Protein AF-A0A938UKF5-F1 (afdb_monomer_lite)

Foldseek 3Di:
DAKEKEFEPAPLQCVLASVVLVVLVVVCPVVVVAPPRRYDYHYDPHPPPSVQHPWMAINNRIDGPDHPVNSVVVRNCSSDDDDDDPDDDPDDDDDDDD

pLDDT: mean 84.37, std 15.67, range [46.62, 96.56]

Sequence (98 aa):
MKKNITICLGSSCFARGNHANLEIIERCLADGTLPPDMVELRGSCCEQLCSDGPNISIDGRMLHSVDAGMLAAVLEEIARPPQDTGTDPPGAGDAAYE

Structure (mmCIF, N/CA/C/O backbone):
data_AF-A0A938UKF5-F1
#
_entry.id   AF-A0A938UKF5-F1
#
loop_
_atom_site.group_PDB
_atom_site.id
_atom_site.type_symbol
_atom_site.label_atom_id
_atom_site.label_alt_id
_atom_site.label_comp_id
_atom_site.label_asym_id
_atom_site.label_entity_id
_atom_site.label_seq_id
_atom_site.pdbx_PDB_ins_code
_atom_site.Cartn_x
_atom_site.Cartn_y
_atom_site.Cartn_z
_atom_site.occupancy
_atom_site.B_iso_or_equiv
_atom_site.auth_seq_id
_atom_site.auth_comp_id
_atom_site.auth_asym_id
_atom_site.auth_atom_id
_atom_site.pdbx_PDB_model_num
ATOM 1 N N . MET A 1 1 ? -12.628 -1.164 16.120 1.00 72.06 1 MET A N 1
ATOM 2 C CA . MET A 1 1 ? -11.279 -1.771 16.074 1.00 72.06 1 MET A CA 1
ATOM 3 C C . MET A 1 1 ? -10.675 -1.357 14.744 1.00 72.06 1 MET A C 1
ATOM 5 O O . MET A 1 1 ? -11.396 -1.417 13.757 1.00 72.06 1 MET A O 1
ATOM 9 N N . LYS A 1 2 ? -9.445 -0.838 14.740 1.00 85.81 2 LYS A N 1
ATOM 10 C CA . LYS A 1 2 ? -8.823 -0.217 13.563 1.00 85.81 2 LYS A CA 1
ATOM 11 C C . LYS A 1 2 ? -8.227 -1.288 12.639 1.00 85.81 2 LYS A C 1
ATOM 13 O O . LYS A 1 2 ? -7.636 -2.238 13.146 1.00 85.81 2 LYS A O 1
ATOM 18 N N . LYS A 1 3 ? -8.403 -1.146 11.325 1.00 90.19 3 LYS A N 1
ATOM 19 C CA . LYS A 1 3 ? -7.858 -2.027 10.282 1.00 90.19 3 LYS A CA 1
ATOM 20 C C . LYS A 1 3 ? -6.455 -1.579 9.882 1.00 90.19 3 LYS A C 1
ATOM 22 O O . LYS A 1 3 ? -6.261 -0.409 9.567 1.00 90.19 3 LYS A O 1
ATOM 27 N N . ASN A 1 4 ? -5.487 -2.486 9.868 1.00 93.75 4 ASN A N 1
ATOM 28 C CA . ASN A 1 4 ? -4.107 -2.172 9.494 1.00 93.75 4 ASN A CA 1
ATOM 29 C C . ASN A 1 4 ? -3.896 -2.391 7.998 1.00 93.75 4 ASN A C 1
ATOM 31 O O . ASN A 1 4 ? -3.994 -3.522 7.536 1.00 93.75 4 ASN A O 1
ATOM 35 N N . ILE A 1 5 ? -3.566 -1.337 7.259 1.00 94.44 5 ILE A N 1
ATOM 36 C CA . ILE A 1 5 ? -3.236 -1.385 5.833 1.00 94.44 5 ILE A CA 1
ATOM 37 C C . ILE A 1 5 ? -1.739 -1.119 5.690 1.00 94.44 5 ILE A C 1
ATOM 39 O O . ILE A 1 5 ? -1.270 -0.028 5.996 1.00 94.44 5 ILE A O 1
ATOM 43 N N . THR A 1 6 ? -0.985 -2.097 5.203 1.00 95.75 6 THR A N 1
ATOM 44 C CA . THR A 1 6 ? 0.451 -1.985 4.944 1.00 95.75 6 THR A CA 1
ATOM 45 C C . THR A 1 6 ? 0.713 -2.032 3.445 1.00 95.75 6 THR A C 1
ATOM 47 O O . THR A 1 6 ? 0.488 -3.058 2.808 1.00 95.75 6 THR A O 1
ATOM 50 N N . ILE A 1 7 ? 1.216 -0.944 2.870 1.00 95.75 7 ILE A N 1
ATOM 51 C CA . ILE A 1 7 ? 1.559 -0.860 1.448 1.00 95.75 7 ILE A CA 1
ATOM 52 C C . ILE A 1 7 ? 3.049 -1.129 1.220 1.00 95.75 7 ILE A C 1
ATOM 54 O O . ILE A 1 7 ? 3.907 -0.529 1.869 1.00 95.75 7 ILE A O 1
ATOM 58 N N . CYS A 1 8 ? 3.372 -2.011 0.270 1.00 96.56 8 CYS A N 1
ATOM 59 C CA . CYS A 1 8 ? 4.756 -2.262 -0.123 1.00 96.56 8 CYS A CA 1
ATOM 60 C C . CYS A 1 8 ? 5.294 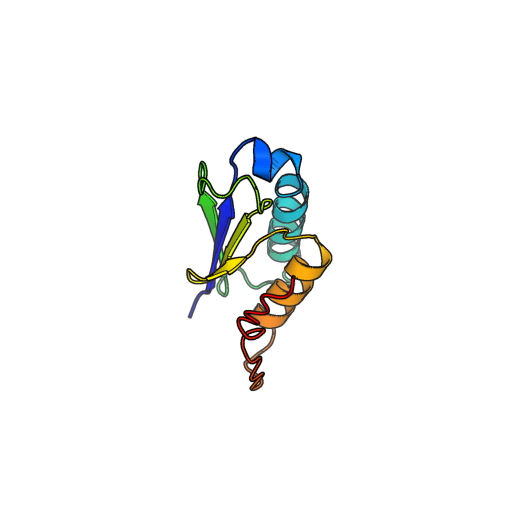-1.082 -0.945 1.00 96.56 8 CYS A C 1
ATOM 62 O O . CYS A 1 8 ? 4.902 -0.882 -2.097 1.00 96.56 8 CYS A O 1
ATOM 64 N N . LEU A 1 9 ? 6.224 -0.320 -0.374 1.00 94.69 9 LEU A N 1
ATOM 65 C CA . LEU A 1 9 ? 6.871 0.833 -1.011 1.00 94.69 9 LEU A CA 1
ATOM 66 C C . LEU A 1 9 ? 8.176 0.465 -1.730 1.00 94.69 9 LEU A C 1
ATOM 68 O O . LEU A 1 9 ? 8.924 1.340 -2.164 1.00 94.69 9 LEU A O 1
ATOM 72 N N . GLY A 1 10 ? 8.450 -0.831 -1.888 1.00 95.12 10 GLY A N 1
ATOM 73 C CA . GLY A 1 10 ? 9.597 -1.306 -2.651 1.00 95.12 10 GLY A CA 1
ATOM 74 C C . GLY A 1 10 ? 9.502 -0.830 -4.095 1.00 95.12 10 GLY A C 1
ATOM 75 O O . GLY A 1 10 ? 8.417 -0.831 -4.676 1.00 95.12 10 GLY A O 1
ATOM 76 N N . SER A 1 11 ? 10.636 -0.462 -4.694 1.00 93.25 11 SER A N 1
ATOM 77 C CA . SER A 1 11 ? 10.692 0.180 -6.018 1.00 93.25 11 SER A CA 1
ATOM 78 C C . SER A 1 11 ? 9.874 -0.544 -7.096 1.00 93.25 11 SER A C 1
ATOM 80 O O . SER A 1 11 ? 9.166 0.107 -7.858 1.00 93.25 11 SER A O 1
ATOM 82 N N . SER A 1 12 ? 9.904 -1.883 -7.122 1.00 94.19 12 SER A N 1
ATOM 83 C CA . SER A 1 12 ? 9.100 -2.690 -8.052 1.00 94.19 12 SER A CA 1
ATOM 84 C C . SER A 1 12 ? 7.594 -2.528 -7.816 1.00 94.19 12 SER A C 1
ATOM 86 O O . SER A 1 12 ? 6.856 -2.253 -8.756 1.00 94.19 12 SER A O 1
ATOM 88 N N . CYS A 1 13 ? 7.119 -2.661 -6.571 1.00 94.88 13 CYS A N 1
ATOM 89 C CA . CYS A 1 13 ? 5.692 -2.511 -6.264 1.00 94.88 13 CYS A CA 1
ATOM 90 C C . CYS A 1 13 ? 5.228 -1.069 -6.494 1.00 94.88 13 CYS A C 1
ATOM 92 O O . CYS A 1 13 ? 4.165 -0.848 -7.073 1.00 94.88 13 CYS A O 1
ATOM 94 N N . PHE A 1 14 ? 6.049 -0.094 -6.101 1.00 94.19 14 PHE A N 1
ATOM 95 C CA . PHE A 1 14 ? 5.773 1.325 -6.293 1.00 94.19 14 PHE A CA 1
ATOM 96 C C . PHE A 1 14 ? 5.605 1.676 -7.777 1.00 94.19 14 PHE A C 1
ATOM 98 O O . PHE A 1 14 ? 4.582 2.246 -8.152 1.00 94.19 14 PHE A O 1
ATOM 105 N N . ALA A 1 15 ? 6.542 1.246 -8.630 1.00 93.69 15 ALA A N 1
ATOM 106 C CA . ALA A 1 15 ? 6.501 1.491 -10.073 1.00 93.69 15 ALA A CA 1
ATOM 107 C C . ALA A 1 15 ? 5.353 0.764 -10.796 1.00 93.69 15 ALA A C 1
ATOM 109 O O . ALA A 1 15 ? 4.904 1.225 -11.841 1.00 93.69 15 ALA A O 1
ATOM 110 N N . ARG A 1 16 ? 4.879 -0.367 -10.257 1.00 93.56 16 ARG A N 1
ATOM 111 C CA . ARG A 1 16 ? 3.795 -1.169 -10.852 1.00 93.56 16 ARG A CA 1
ATOM 112 C C . ARG A 1 16 ? 2.391 -0.660 -10.535 1.00 93.56 16 ARG A C 1
ATOM 114 O O . ARG A 1 16 ? 1.450 -1.102 -11.180 1.00 93.56 16 ARG A O 1
ATOM 121 N N . GLY A 1 17 ? 2.239 0.230 -9.556 1.00 93.19 17 GLY A N 1
ATOM 122 C CA . GLY A 1 17 ? 0.925 0.785 -9.220 1.00 93.19 17 GLY A CA 1
ATOM 123 C C . GLY A 1 17 ? 0.752 1.218 -7.771 1.00 93.19 17 GLY A C 1
ATOM 124 O O . GLY A 1 17 ? -0.179 1.968 -7.488 1.00 93.19 17 GLY A O 1
ATOM 125 N N . ASN A 1 18 ? 1.655 0.841 -6.852 1.00 95.06 18 ASN A N 1
ATOM 126 C CA . ASN A 1 18 ? 1.490 1.244 -5.451 1.00 95.06 18 ASN A CA 1
ATOM 127 C C . ASN A 1 18 ? 1.598 2.756 -5.230 1.00 95.06 18 ASN A C 1
ATOM 129 O O . ASN A 1 18 ? 1.040 3.247 -4.257 1.00 95.06 18 ASN A O 1
ATOM 133 N N . HIS A 1 19 ? 2.237 3.505 -6.133 1.00 94.50 19 HIS A N 1
ATOM 134 C CA . HIS A 1 19 ? 2.170 4.964 -6.088 1.00 94.50 19 HIS A CA 1
ATOM 135 C C . HIS A 1 19 ? 0.728 5.479 -6.217 1.00 94.50 19 HIS A C 1
ATOM 137 O O . HIS A 1 19 ? 0.282 6.247 -5.371 1.00 94.50 19 HIS A O 1
ATOM 143 N N . ALA A 1 20 ? -0.014 5.000 -7.220 1.00 94.62 20 ALA A N 1
ATOM 144 C CA . ALA A 1 20 ? -1.404 5.392 -7.440 1.00 94.62 20 ALA A CA 1
ATOM 145 C C . ALA A 1 20 ? -2.324 4.866 -6.326 1.00 94.62 20 ALA A C 1
ATOM 147 O O . ALA A 1 20 ? -3.203 5.580 -5.852 1.00 94.62 20 ALA A O 1
ATOM 148 N N . ASN A 1 21 ? -2.089 3.636 -5.856 1.00 94.94 21 ASN A N 1
ATOM 149 C CA . ASN A 1 21 ? -2.837 3.066 -4.733 1.00 94.94 21 ASN A CA 1
ATOM 150 C C . ASN A 1 21 ? -2.647 3.884 -3.447 1.00 94.94 21 ASN A C 1
ATOM 152 O O . ASN A 1 21 ? -3.611 4.117 -2.722 1.00 94.94 21 ASN A O 1
ATOM 156 N N . LEU A 1 22 ? -1.423 4.347 -3.172 1.00 94.69 22 LEU A N 1
ATOM 157 C CA . LEU A 1 22 ? -1.141 5.212 -2.029 1.00 94.69 22 LEU A CA 1
ATOM 158 C C . LEU A 1 22 ? -1.944 6.516 -2.109 1.00 94.69 22 LEU A C 1
ATOM 160 O O . LEU A 1 22 ? -2.620 6.865 -1.145 1.00 94.69 22 LEU A O 1
ATOM 164 N N . GLU A 1 23 ? -1.929 7.183 -3.266 1.00 94.50 23 GLU A N 1
ATOM 165 C CA . GLU A 1 23 ? -2.676 8.429 -3.486 1.00 94.50 23 GLU A CA 1
ATOM 166 C C . GLU A 1 23 ? -4.185 8.251 -3.276 1.00 94.50 23 GLU A C 1
ATOM 168 O O . GLU A 1 23 ? -4.839 9.124 -2.706 1.00 94.50 23 GLU A O 1
ATOM 173 N N . ILE A 1 24 ? -4.747 7.113 -3.698 1.00 93.75 24 ILE A N 1
ATOM 174 C CA . ILE A 1 24 ? -6.163 6.787 -3.481 1.00 93.75 24 ILE A CA 1
ATOM 175 C C . ILE A 1 24 ? -6.466 6.679 -1.985 1.00 93.75 24 ILE A C 1
ATOM 177 O O . ILE A 1 24 ? -7.423 7.293 -1.517 1.00 93.75 24 ILE A O 1
ATOM 181 N N . ILE A 1 25 ? -5.649 5.944 -1.223 1.00 92.38 25 ILE A N 1
ATOM 182 C CA . ILE A 1 25 ? -5.869 5.773 0.221 1.00 92.38 25 ILE A CA 1
ATOM 183 C C . ILE A 1 25 ? -5.755 7.121 0.939 1.00 92.38 25 ILE A C 1
ATOM 185 O O . ILE A 1 25 ? -6.617 7.463 1.747 1.00 92.38 25 ILE A O 1
ATOM 189 N N . GLU A 1 26 ? -4.717 7.902 0.634 1.00 92.75 26 GLU A N 1
ATOM 190 C CA . GLU A 1 26 ? -4.516 9.232 1.215 1.00 92.75 26 GLU A CA 1
ATOM 191 C C . GLU A 1 26 ? -5.683 10.169 0.898 1.00 92.75 26 GLU A C 1
ATOM 193 O O . GLU A 1 26 ? -6.165 10.880 1.781 1.00 92.75 26 GLU A O 1
ATOM 198 N N . ARG A 1 27 ? -6.194 10.126 -0.337 1.00 93.12 27 ARG A N 1
ATOM 199 C CA . ARG A 1 27 ? -7.369 10.896 -0.742 1.00 93.12 27 ARG A CA 1
ATOM 200 C C . ARG A 1 27 ? -8.615 10.486 0.037 1.00 93.12 27 ARG A C 1
ATOM 202 O O . ARG A 1 27 ? -9.280 11.373 0.561 1.00 93.12 27 ARG A O 1
ATOM 209 N N . CYS A 1 28 ? -8.891 9.187 0.165 1.00 90.75 28 CYS A N 1
ATOM 210 C CA . CYS A 1 28 ? -10.036 8.680 0.927 1.00 90.75 28 CYS A CA 1
ATOM 211 C C . CYS A 1 28 ? -9.976 9.056 2.417 1.00 90.75 28 CYS A C 1
ATOM 213 O O . CYS A 1 28 ? -11.008 9.219 3.066 1.00 90.75 28 CYS A O 1
ATOM 215 N N . LEU A 1 29 ? -8.770 9.184 2.978 1.00 90.00 29 LEU A N 1
ATOM 216 C CA . LEU A 1 29 ? -8.578 9.669 4.346 1.00 90.00 29 LEU A CA 1
ATOM 217 C C . LEU A 1 29 ? -8.795 11.181 4.453 1.00 90.00 29 LEU A C 1
ATOM 219 O O . LEU A 1 29 ? -9.356 11.655 5.438 1.00 90.00 29 LEU A O 1
ATOM 223 N N . ALA A 1 30 ? -8.347 11.938 3.450 1.00 90.62 30 ALA A N 1
ATOM 224 C CA . ALA A 1 30 ? -8.460 13.392 3.424 1.00 90.62 30 ALA A CA 1
ATOM 225 C C . ALA A 1 30 ? -9.892 13.880 3.147 1.00 90.62 30 ALA A C 1
ATOM 227 O O . ALA A 1 30 ? -10.313 14.885 3.717 1.00 90.62 30 ALA A O 1
ATOM 228 N N . ASP A 1 31 ? -10.635 13.189 2.279 1.00 90.75 31 ASP A N 1
ATOM 229 C CA . ASP A 1 31 ? -12.019 13.531 1.928 1.00 90.75 31 ASP A CA 1
ATOM 230 C C . ASP A 1 31 ? -13.062 12.982 2.918 1.00 90.75 31 ASP A C 1
ATOM 232 O O . ASP A 1 31 ? -14.231 13.365 2.859 1.00 90.75 31 ASP A O 1
ATOM 236 N N . GLY A 1 32 ? -12.635 12.142 3.866 1.00 85.62 32 GLY A N 1
ATOM 237 C CA . GLY A 1 32 ? -13.483 11.571 4.909 1.00 85.62 32 GLY A CA 1
ATOM 238 C C . GLY A 1 32 ? -14.312 10.365 4.462 1.00 85.62 32 GLY A C 1
ATOM 239 O O . GLY A 1 32 ? -15.160 9.911 5.230 1.00 85.62 32 GLY A O 1
ATOM 240 N N . THR A 1 33 ? -14.068 9.824 3.263 1.00 85.94 33 THR A N 1
ATOM 241 C CA . THR A 1 33 ? -14.657 8.555 2.801 1.00 85.94 33 THR A CA 1
ATOM 242 C C . THR A 1 33 ? -14.255 7.404 3.721 1.00 85.94 33 THR A C 1
ATOM 244 O O . THR A 1 33 ? -15.084 6.559 4.058 1.00 85.94 33 THR A O 1
ATOM 247 N N . LEU A 1 34 ? -12.993 7.395 4.167 1.00 86.00 34 LEU A N 1
ATOM 248 C CA . LEU A 1 34 ? -12.518 6.524 5.234 1.00 86.00 34 LEU A CA 1
ATOM 249 C C . LEU A 1 34 ? -12.257 7.321 6.510 1.00 86.00 34 LEU A C 1
ATOM 251 O O . LEU A 1 34 ? -11.338 8.142 6.545 1.00 86.00 34 LEU A O 1
ATOM 255 N N . PRO A 1 35 ? -12.998 7.039 7.594 1.00 85.31 35 PRO A N 1
ATOM 256 C CA . PRO A 1 35 ? -12.718 7.646 8.880 1.00 85.31 35 PRO A CA 1
ATOM 257 C C . PRO A 1 35 ? -11.295 7.287 9.353 1.00 85.31 35 PRO A C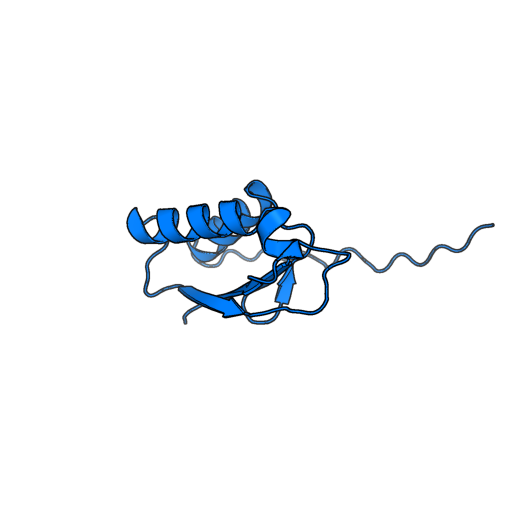 1
ATOM 259 O O . PRO A 1 35 ? -10.923 6.106 9.377 1.00 85.31 35 PRO A O 1
ATOM 262 N N . PRO A 1 36 ? -10.469 8.271 9.755 1.00 81.75 36 PRO A N 1
ATOM 263 C CA . PRO A 1 36 ? -9.077 8.037 10.144 1.00 81.75 36 PRO A CA 1
ATOM 264 C C . PRO A 1 36 ? -8.935 7.220 11.437 1.00 81.75 36 PRO A C 1
ATOM 266 O O . PRO A 1 36 ? -7.842 6.761 11.764 1.00 81.75 36 PRO A O 1
ATOM 269 N N . ASP A 1 37 ? -10.012 7.025 12.193 1.00 86.94 37 ASP A N 1
ATOM 270 C CA . ASP A 1 37 ? -10.107 6.142 13.355 1.00 86.94 37 ASP A CA 1
ATOM 271 C C . ASP A 1 37 ? -10.395 4.674 12.980 1.00 86.94 37 ASP A C 1
ATOM 273 O O . ASP A 1 37 ? -10.116 3.780 13.784 1.00 86.94 37 ASP A O 1
ATOM 277 N N . MET A 1 38 ? -10.853 4.401 11.753 1.00 86.94 38 MET A N 1
ATOM 278 C CA . MET A 1 38 ? -11.139 3.048 11.260 1.00 86.94 38 MET A CA 1
ATOM 279 C C . MET A 1 38 ? -9.942 2.351 10.617 1.00 86.94 38 MET A C 1
ATOM 281 O O . MET A 1 38 ? -9.890 1.122 10.657 1.00 86.94 38 MET A O 1
ATOM 285 N N . VAL A 1 39 ? -8.954 3.087 10.095 1.00 90.62 39 VAL A N 1
ATOM 286 C CA . VAL A 1 39 ? -7.769 2.497 9.441 1.00 90.62 39 VAL A CA 1
ATOM 287 C C . VAL A 1 39 ? -6.435 3.054 9.928 1.00 90.62 39 VAL A C 1
ATOM 289 O O . VAL A 1 39 ? -6.308 4.215 10.313 1.00 90.62 39 VAL A O 1
ATOM 292 N N . GLU A 1 40 ? -5.407 2.214 9.900 1.00 92.38 40 GLU A N 1
ATOM 293 C CA . GLU A 1 40 ? -4.009 2.585 10.080 1.00 92.38 40 GLU A CA 1
ATOM 294 C C . GLU A 1 40 ? -3.242 2.293 8.796 1.00 92.38 40 GLU A C 1
ATOM 296 O O . GLU A 1 40 ? -3.029 1.131 8.459 1.00 92.38 40 GLU A O 1
ATOM 301 N N . LEU A 1 41 ? -2.823 3.335 8.079 1.00 93.50 41 LEU A N 1
ATOM 302 C CA . LEU A 1 41 ? -1.963 3.180 6.913 1.00 93.50 41 LEU A CA 1
ATOM 303 C C . LEU A 1 41 ? -0.492 3.134 7.346 1.00 93.50 41 LEU A C 1
ATOM 305 O O . LEU A 1 41 ? -0.008 4.026 8.043 1.00 93.50 41 LEU A O 1
ATOM 309 N N . ARG A 1 42 ? 0.229 2.107 6.905 1.00 94.38 42 ARG A N 1
ATOM 310 C CA . ARG A 1 42 ? 1.666 1.916 7.112 1.00 94.38 42 ARG A CA 1
ATOM 311 C C . ARG A 1 42 ? 2.347 1.620 5.783 1.00 94.38 42 ARG A C 1
ATOM 313 O O . ARG A 1 42 ? 1.789 0.952 4.922 1.00 94.38 42 ARG A O 1
ATOM 320 N N . GLY A 1 43 ? 3.578 2.090 5.623 1.00 93.69 43 GLY A N 1
ATOM 321 C CA . GLY A 1 43 ? 4.448 1.687 4.521 1.00 93.69 43 GLY A CA 1
ATOM 322 C C . GLY A 1 43 ? 5.422 0.605 4.973 1.00 93.69 43 GLY A C 1
ATOM 323 O O . GLY A 1 43 ? 5.972 0.695 6.072 1.00 93.69 43 GLY A O 1
ATOM 324 N N . SER A 1 44 ? 5.675 -0.386 4.126 1.00 93.62 44 SER A N 1
ATOM 325 C CA . SER A 1 44 ? 6.783 -1.328 4.293 1.00 93.62 44 SER A CA 1
ATOM 326 C C . SER A 1 44 ? 7.833 -1.138 3.201 1.00 93.62 44 SER A C 1
ATOM 328 O O . SER A 1 44 ? 7.531 -0.696 2.095 1.00 93.62 44 SER A O 1
ATOM 330 N N . CYS A 1 45 ? 9.098 -1.442 3.513 1.00 91.56 45 CYS A N 1
ATOM 331 C CA . CYS A 1 45 ? 10.201 -1.249 2.568 1.00 91.56 45 CYS A CA 1
ATOM 332 C C . CYS A 1 45 ? 10.112 -2.220 1.381 1.00 91.56 45 CYS A C 1
ATOM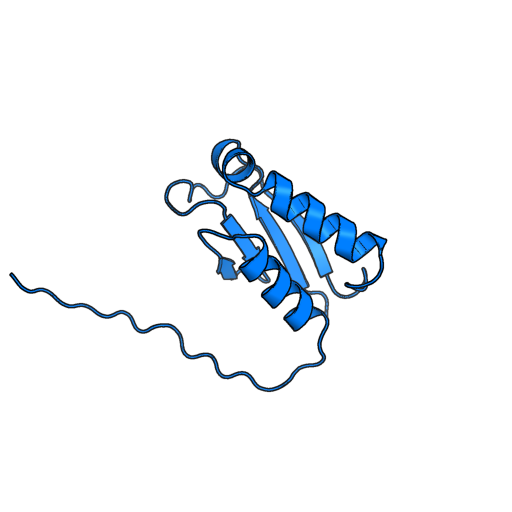 334 O O . CYS A 1 45 ? 10.137 -1.790 0.237 1.00 91.56 45 CYS A O 1
ATOM 336 N N . CYS A 1 46 ? 9.998 -3.528 1.626 1.00 90.81 46 CYS A N 1
ATOM 337 C CA . CYS A 1 46 ? 9.747 -4.519 0.582 1.00 90.81 46 CYS A CA 1
ATOM 338 C C . CYS A 1 46 ? 9.252 -5.828 1.203 1.00 90.81 46 CYS A C 1
ATOM 340 O O . CYS A 1 46 ? 9.888 -6.342 2.119 1.00 90.81 46 CYS A O 1
ATOM 342 N N . GLU A 1 47 ? 8.189 -6.402 0.642 1.00 91.75 47 GLU A N 1
ATOM 343 C CA . GLU A 1 47 ? 7.625 -7.693 1.070 1.00 91.75 47 GLU A CA 1
ATOM 344 C C . GLU A 1 47 ? 8.270 -8.905 0.373 1.00 91.75 47 GLU A C 1
ATOM 346 O O . GLU A 1 47 ? 7.861 -10.034 0.596 1.00 91.75 47 GLU A O 1
ATOM 351 N N . GLN A 1 48 ? 9.25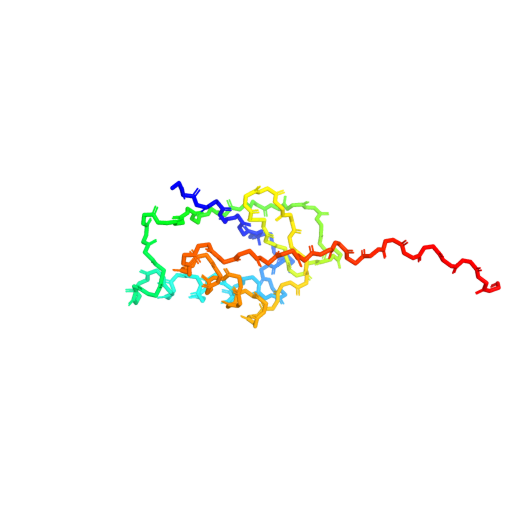8 -8.694 -0.507 1.00 93.12 48 GLN A 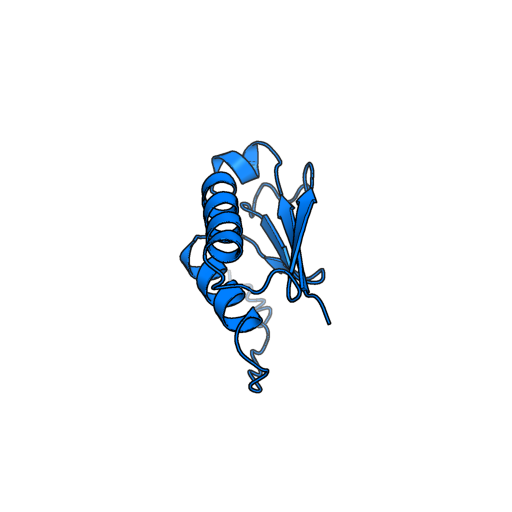N 1
ATOM 352 C CA . GLN A 1 48 ? 9.920 -9.741 -1.314 1.00 93.12 48 GLN A CA 1
ATOM 353 C C . GLN A 1 48 ? 8.987 -10.550 -2.240 1.00 93.12 48 GLN A C 1
ATOM 355 O O . GLN A 1 48 ? 9.407 -11.535 -2.837 1.00 93.12 48 GLN A O 1
ATOM 360 N N . LEU A 1 49 ? 7.752 -10.089 -2.445 1.00 92.12 49 LEU A N 1
ATOM 361 C CA . LEU A 1 49 ? 6.743 -10.709 -3.316 1.00 92.12 49 LEU A CA 1
ATOM 362 C C . LEU A 1 49 ? 6.631 -9.964 -4.655 1.00 92.12 49 LEU A C 1
ATOM 364 O O . LEU A 1 49 ? 5.551 -9.751 -5.196 1.00 92.12 49 LEU A O 1
ATOM 368 N N . CYS A 1 50 ? 7.761 -9.486 -5.182 1.00 91.94 50 CYS A N 1
ATOM 369 C CA . CYS A 1 50 ? 7.803 -8.616 -6.363 1.00 91.94 50 CYS A CA 1
ATOM 370 C C . CYS A 1 50 ? 7.188 -9.243 -7.625 1.00 91.94 50 CYS A C 1
ATOM 372 O O . CYS A 1 50 ? 6.731 -8.491 -8.485 1.00 91.94 50 CYS A O 1
ATOM 374 N N . SER A 1 51 ? 7.197 -10.574 -7.739 1.00 93.12 51 SER A N 1
ATOM 375 C CA . SER A 1 51 ? 6.610 -11.312 -8.866 1.00 93.12 51 SER A CA 1
ATOM 376 C C . SER A 1 51 ? 5.095 -11.140 -8.952 1.00 93.12 51 SER A C 1
ATOM 378 O O . SER A 1 51 ? 4.572 -11.007 -10.053 1.00 93.12 51 SER A O 1
ATOM 380 N N . ASP A 1 52 ? 4.430 -11.040 -7.800 1.00 92.62 52 ASP A N 1
ATOM 381 C CA . ASP A 1 52 ? 2.972 -10.920 -7.679 1.00 92.62 52 ASP A CA 1
ATOM 382 C C . ASP A 1 52 ? 2.534 -9.476 -7.386 1.00 92.62 52 ASP A C 1
ATOM 384 O O . ASP A 1 52 ? 1.371 -9.203 -7.091 1.00 92.62 52 ASP A O 1
ATOM 388 N N . GLY A 1 53 ? 3.481 -8.533 -7.431 1.00 90.06 53 GLY A N 1
ATOM 389 C CA . GLY A 1 53 ? 3.239 -7.136 -7.105 1.00 90.06 53 GLY A CA 1
ATOM 390 C C . GLY A 1 53 ? 2.401 -6.399 -8.159 1.00 90.06 53 GLY A C 1
ATOM 391 O O . GLY A 1 53 ? 2.429 -6.761 -9.337 1.00 90.06 53 GLY A O 1
ATOM 392 N N . PRO A 1 54 ? 1.744 -5.292 -7.775 1.00 94.69 54 PRO A N 1
ATOM 393 C CA . PRO A 1 54 ? 1.894 -4.577 -6.502 1.00 94.69 54 PRO A CA 1
ATOM 394 C C . PRO A 1 54 ? 1.198 -5.259 -5.312 1.00 94.69 54 PRO A C 1
ATOM 396 O O . PRO A 1 54 ? 0.118 -5.826 -5.455 1.00 94.69 54 PRO A O 1
ATOM 399 N N . ASN A 1 55 ? 1.840 -5.200 -4.138 1.00 95.62 55 ASN A N 1
ATOM 400 C CA . ASN A 1 55 ? 1.390 -5.898 -2.928 1.00 95.62 55 ASN A CA 1
ATOM 401 C C . ASN A 1 55 ? 0.937 -4.925 -1.838 1.00 95.62 55 ASN A C 1
ATOM 403 O O . ASN A 1 55 ? 1.618 -3.923 -1.573 1.00 95.62 55 ASN A O 1
ATOM 407 N N . ILE A 1 56 ? -0.170 -5.263 -1.179 1.00 95.69 56 ILE A N 1
ATOM 408 C CA . ILE A 1 56 ? -0.729 -4.543 -0.029 1.00 95.69 56 ILE A CA 1
ATOM 409 C C . ILE A 1 56 ? -1.222 -5.578 0.984 1.00 95.69 56 ILE A C 1
ATOM 411 O O . ILE A 1 56 ? -1.905 -6.522 0.614 1.00 95.69 56 ILE A O 1
ATOM 415 N N . SER A 1 57 ? -0.894 -5.416 2.260 1.00 94.06 57 SER A N 1
ATOM 416 C CA . SER A 1 57 ? -1.367 -6.281 3.343 1.00 94.06 57 SER A CA 1
ATOM 417 C C . SER A 1 57 ? -2.451 -5.579 4.151 1.00 94.06 57 SER A C 1
ATOM 419 O O . SER A 1 57 ? -2.281 -4.423 4.528 1.00 94.06 57 SER A O 1
ATOM 421 N N . ILE A 1 58 ? -3.560 -6.261 4.427 1.00 93.00 58 ILE A N 1
ATOM 422 C CA . ILE A 1 58 ? -4.690 -5.722 5.192 1.00 93.00 58 ILE A CA 1
ATOM 423 C C . ILE A 1 58 ? -4.994 -6.675 6.345 1.00 93.00 58 ILE A C 1
ATOM 425 O O . ILE A 1 58 ? -5.326 -7.837 6.124 1.00 93.00 58 ILE A O 1
ATOM 429 N N . ASP A 1 59 ? -4.825 -6.211 7.584 1.00 91.00 59 ASP A N 1
ATOM 430 C CA . ASP A 1 59 ? -4.889 -7.033 8.805 1.00 91.00 59 ASP A CA 1
ATOM 431 C C . ASP A 1 59 ? -4.033 -8.315 8.723 1.00 91.00 59 ASP A C 1
ATOM 433 O O . ASP A 1 59 ? -4.388 -9.370 9.248 1.00 91.00 59 ASP A O 1
ATOM 437 N N . GLY A 1 60 ? -2.892 -8.240 8.034 1.00 88.00 60 GLY A N 1
ATOM 438 C CA . GLY A 1 60 ? -1.995 -9.378 7.831 1.00 88.00 60 GLY A CA 1
ATOM 439 C C . GLY A 1 60 ? -2.382 -10.304 6.673 1.00 88.00 60 GLY A C 1
ATOM 440 O O . GLY A 1 60 ? -1.638 -11.242 6.391 1.00 88.00 60 GLY A O 1
ATOM 441 N N . ARG A 1 61 ? -3.491 -10.051 5.966 1.00 92.00 61 ARG A N 1
ATOM 442 C CA . ARG A 1 61 ? -3.811 -10.737 4.707 1.00 92.00 61 ARG A CA 1
ATOM 443 C C . ARG A 1 61 ? -3.135 -10.021 3.547 1.00 92.00 61 ARG A C 1
ATOM 445 O O . ARG A 1 61 ? -3.442 -8.864 3.278 1.00 92.00 61 ARG A O 1
ATOM 452 N N . MET A 1 62 ? -2.228 -10.713 2.866 1.00 93.50 62 MET A N 1
ATOM 453 C CA . MET A 1 62 ? -1.542 -10.180 1.692 1.00 93.50 62 MET A CA 1
ATOM 454 C C . MET A 1 62 ? -2.471 -10.204 0.475 1.00 93.50 62 MET A C 1
ATOM 456 O O . MET A 1 62 ? -3.055 -11.237 0.155 1.00 93.50 62 MET A O 1
ATOM 460 N N . LEU A 1 63 ? -2.588 -9.064 -0.192 1.00 94.19 63 LEU A N 1
ATOM 461 C CA . LEU A 1 63 ? -3.240 -8.900 -1.480 1.00 94.19 63 LEU A CA 1
ATOM 462 C C . LEU A 1 63 ? -2.169 -8.684 -2.546 1.00 94.19 63 LEU A C 1
ATOM 464 O O . LEU A 1 63 ? -1.209 -7.932 -2.344 1.00 94.19 63 LEU A O 1
ATOM 468 N N . HIS A 1 64 ? -2.369 -9.340 -3.680 1.00 95.12 64 HIS A N 1
ATOM 469 C CA . HIS A 1 64 ? -1.451 -9.370 -4.812 1.00 95.12 64 HIS A CA 1
ATOM 470 C C . HIS A 1 64 ? -2.083 -8.713 -6.030 1.00 95.12 64 HIS A C 1
ATOM 472 O O . HIS A 1 64 ? -3.307 -8.672 -6.141 1.00 95.12 64 HIS A O 1
ATOM 478 N N . SER A 1 65 ? -1.243 -8.237 -6.953 1.00 94.62 65 SER A N 1
ATOM 479 C CA . SER A 1 65 ? -1.661 -7.588 -8.201 1.00 94.62 65 SER A CA 1
ATOM 480 C C . SER A 1 65 ? -2.721 -6.505 -7.973 1.00 94.62 65 SER A C 1
ATOM 482 O O . SER A 1 65 ? -3.674 -6.384 -8.737 1.00 94.62 65 SER A O 1
ATOM 484 N N . VAL A 1 66 ? -2.566 -5.738 -6.888 1.00 94.44 66 VAL A N 1
ATOM 485 C CA . VAL A 1 66 ? -3.604 -4.816 -6.425 1.00 94.44 66 VAL A CA 1
ATOM 486 C C . VAL A 1 66 ? -3.718 -3.622 -7.363 1.00 94.44 66 VAL A C 1
ATOM 488 O O . VAL A 1 66 ? -2.830 -2.768 -7.419 1.00 94.44 66 VAL A O 1
ATOM 491 N N . ASP A 1 67 ? -4.841 -3.537 -8.062 1.00 93.88 67 ASP A N 1
ATOM 492 C CA . ASP A 1 67 ? -5.218 -2.364 -8.838 1.00 93.88 67 ASP A CA 1
ATOM 493 C C . ASP A 1 67 ? -6.125 -1.407 -8.043 1.00 93.88 67 ASP A C 1
ATOM 495 O O . ASP A 1 67 ? -6.574 -1.692 -6.927 1.00 93.88 67 ASP A O 1
ATOM 499 N N . ALA A 1 68 ? -6.396 -0.247 -8.640 1.00 91.38 68 ALA A N 1
ATOM 500 C CA . ALA A 1 68 ? -7.222 0.792 -8.039 1.00 91.38 68 ALA A CA 1
ATOM 501 C C . A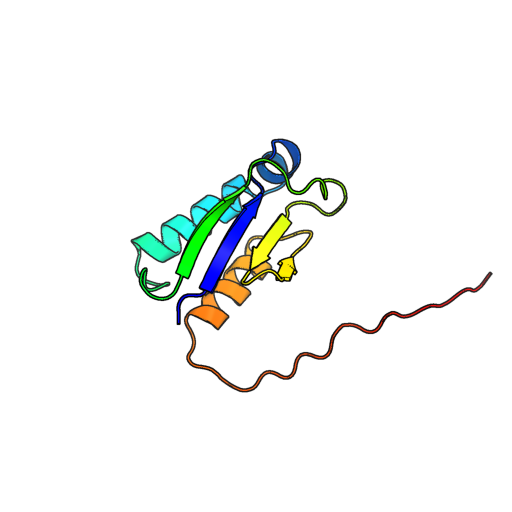LA A 1 68 ? -8.665 0.335 -7.756 1.00 91.38 68 ALA A C 1
ATOM 503 O O . ALA A 1 68 ? -9.261 0.786 -6.780 1.00 91.38 68 ALA A O 1
ATOM 504 N N . GLY A 1 69 ? -9.232 -0.543 -8.589 1.00 91.19 69 GLY A N 1
ATOM 505 C CA . GLY A 1 69 ? -10.600 -1.035 -8.427 1.00 91.19 69 GLY A CA 1
ATOM 506 C C . GLY A 1 69 ? -10.713 -2.013 -7.262 1.00 91.19 69 GLY A C 1
ATOM 507 O O . GLY A 1 69 ? -11.601 -1.877 -6.421 1.00 91.19 69 GLY A O 1
ATOM 508 N N . MET A 1 70 ? -9.768 -2.949 -7.167 1.00 92.69 70 MET A N 1
ATOM 509 C CA . MET A 1 70 ? -9.655 -3.881 -6.049 1.00 92.69 70 MET A CA 1
ATOM 510 C C . MET A 1 70 ? -9.431 -3.132 -4.732 1.00 92.69 70 MET A C 1
ATOM 512 O O . MET A 1 70 ? -10.095 -3.418 -3.737 1.00 92.69 70 MET A O 1
ATOM 516 N N . LEU A 1 71 ? -8.541 -2.137 -4.729 1.00 92.56 71 LEU A N 1
ATOM 517 C CA . LEU A 1 71 ? -8.296 -1.308 -3.555 1.00 92.56 71 LEU A CA 1
ATOM 518 C C . LEU A 1 71 ? -9.546 -0.534 -3.129 1.00 92.56 71 LEU A C 1
ATOM 520 O O . LEU A 1 71 ? -9.896 -0.564 -1.952 1.00 92.56 71 LEU A O 1
ATOM 524 N N . ALA A 1 72 ? -10.231 0.125 -4.068 1.00 90.75 72 ALA A N 1
ATOM 525 C CA . ALA A 1 72 ? -11.455 0.869 -3.783 1.00 90.75 72 ALA A CA 1
ATOM 526 C C . ALA A 1 72 ? -12.536 -0.031 -3.168 1.00 90.75 72 ALA A C 1
ATOM 528 O O . ALA A 1 72 ? -13.118 0.333 -2.150 1.00 90.75 72 ALA A O 1
ATOM 529 N N . ALA A 1 73 ? -12.740 -1.235 -3.711 1.00 90.69 73 ALA A N 1
ATOM 530 C CA . ALA A 1 73 ? -13.702 -2.193 -3.171 1.00 90.69 73 ALA A CA 1
ATOM 531 C C . ALA A 1 73 ? -13.389 -2.579 -1.714 1.00 90.69 73 ALA A C 1
ATOM 533 O O . ALA A 1 73 ? -14.289 -2.604 -0.875 1.00 90.69 73 ALA A O 1
ATOM 534 N N . VAL A 1 74 ? -12.113 -2.822 -1.392 1.00 90.31 74 VAL A N 1
ATOM 535 C CA . VAL A 1 74 ? -11.704 -3.159 -0.020 1.00 90.31 74 VAL A CA 1
ATOM 536 C C . VAL A 1 74 ? -11.846 -1.962 0.924 1.00 90.31 74 VAL A C 1
ATOM 538 O O . VAL A 1 74 ? -12.298 -2.109 2.057 1.00 90.31 74 VAL A O 1
ATOM 541 N N . LEU A 1 75 ? -11.485 -0.764 0.467 1.00 90.00 75 LEU A N 1
ATOM 542 C CA . LEU A 1 75 ? -11.651 0.478 1.221 1.00 90.00 75 LEU A CA 1
ATOM 543 C C . LEU A 1 75 ? -13.133 0.756 1.534 1.00 90.00 75 LEU A C 1
ATOM 545 O O . LEU A 1 75 ? -13.472 1.059 2.679 1.00 90.00 75 LEU A O 1
ATOM 549 N N . GLU A 1 76 ? -14.020 0.583 0.553 1.00 89.38 76 GLU A N 1
ATOM 550 C CA . GLU A 1 76 ? -15.472 0.681 0.735 1.00 89.38 76 GLU A CA 1
ATOM 551 C C . GLU A 1 76 ? -16.016 -0.379 1.699 1.00 89.38 76 GLU A C 1
ATOM 553 O O . GLU A 1 76 ? -16.897 -0.086 2.507 1.00 89.38 76 GLU A O 1
ATOM 558 N N . GLU A 1 77 ? -15.504 -1.610 1.636 1.00 88.25 77 GLU A N 1
ATOM 559 C CA . GLU A 1 77 ? -15.882 -2.680 2.560 1.00 88.25 77 GLU A CA 1
ATOM 560 C C . GLU A 1 77 ? -15.485 -2.350 4.002 1.00 88.25 77 GLU A C 1
ATOM 562 O O . GLU A 1 77 ? -16.284 -2.555 4.911 1.00 88.25 77 GLU A O 1
ATOM 567 N N . ILE A 1 78 ? -14.297 -1.774 4.217 1.00 87.19 78 ILE A N 1
ATOM 568 C CA . ILE A 1 78 ? -13.847 -1.325 5.543 1.00 87.19 78 ILE A CA 1
ATOM 569 C C . ILE A 1 78 ? -14.721 -0.179 6.073 1.00 87.19 78 ILE A C 1
ATOM 571 O O . ILE A 1 78 ? -15.001 -0.125 7.272 1.00 87.19 78 ILE A O 1
ATOM 575 N N . ALA A 1 79 ? -15.145 0.735 5.197 1.00 85.00 79 ALA A N 1
ATOM 576 C CA . ALA A 1 79 ? -16.016 1.849 5.562 1.00 85.00 79 ALA A CA 1
ATOM 577 C C . ALA A 1 79 ? -17.465 1.406 5.852 1.00 85.00 79 ALA A C 1
ATOM 579 O O . ALA A 1 79 ? -18.189 2.083 6.588 1.00 85.00 79 ALA A O 1
ATOM 580 N N . ARG A 1 80 ? -17.909 0.270 5.297 1.00 77.75 80 ARG A N 1
ATOM 581 C CA . ARG A 1 80 ? -19.251 -0.272 5.525 1.00 77.75 80 ARG A CA 1
ATOM 582 C C . ARG A 1 80 ? -19.307 -1.031 6.863 1.00 77.75 80 ARG A C 1
ATOM 584 O O . ARG A 1 80 ? -18.415 -1.819 7.165 1.00 77.75 80 ARG A O 1
ATOM 591 N N . PRO A 1 81 ? -20.365 -0.864 7.681 1.00 61.72 81 PRO A N 1
ATOM 592 C CA . PRO A 1 81 ? -20.585 -1.739 8.832 1.00 61.72 81 PRO A CA 1
ATOM 593 C C . PRO A 1 81 ? -20.711 -3.207 8.378 1.00 61.72 81 PRO A C 1
ATOM 595 O O . PRO A 1 81 ? -21.171 -3.457 7.261 1.00 61.72 81 PRO A O 1
ATOM 598 N N . PRO A 1 82 ? -20.322 -4.180 9.226 1.00 55.91 82 PRO A N 1
ATOM 599 C CA . PRO A 1 82 ? -20.182 -5.576 8.828 1.00 55.91 82 PRO A CA 1
ATOM 600 C C . PRO A 1 82 ? -21.506 -6.111 8.288 1.00 55.91 82 PRO A C 1
ATOM 602 O O . PRO A 1 82 ? -22.531 -6.067 8.968 1.00 55.91 82 PRO A O 1
ATOM 605 N N . GLN A 1 83 ? -21.479 -6.593 7.052 1.00 50.84 83 GLN A N 1
ATOM 606 C CA . GLN A 1 83 ? -22.511 -7.440 6.472 1.00 50.84 83 GLN A CA 1
ATOM 607 C C . GLN A 1 83 ? -21.799 -8.741 6.112 1.00 50.84 83 GLN A C 1
ATOM 609 O O . GLN A 1 83 ? -20.784 -8.695 5.424 1.00 50.84 83 GLN A O 1
ATOM 614 N N . ASP A 1 84 ? -22.290 -9.859 6.642 1.00 49.31 84 ASP A N 1
ATOM 615 C CA . ASP A 1 84 ? -21.773 -11.210 6.425 1.00 49.31 84 ASP A CA 1
ATOM 616 C C . ASP A 1 84 ? -21.510 -11.486 4.934 1.00 49.31 84 ASP A C 1
ATOM 618 O O . ASP A 1 84 ? -22.422 -11.819 4.179 1.00 49.31 84 ASP A O 1
ATOM 622 N N . THR A 1 85 ? -20.260 -11.375 4.492 1.00 50.41 85 THR A N 1
ATOM 623 C CA . THR A 1 85 ? -19.830 -11.863 3.180 1.00 50.41 85 THR A CA 1
ATOM 624 C C . THR A 1 85 ? -18.873 -13.019 3.400 1.00 50.41 85 THR A C 1
ATOM 626 O O . THR A 1 85 ? -17.650 -12.884 3.436 1.00 50.41 85 THR A O 1
ATOM 629 N N . GLY A 1 86 ? -19.470 -14.203 3.556 1.00 54.19 86 GLY A N 1
ATOM 630 C CA . GLY A 1 86 ? -18.796 -15.459 3.270 1.00 54.19 86 GLY A CA 1
ATOM 631 C C . GLY A 1 86 ? -18.259 -15.398 1.846 1.00 54.19 86 GLY A C 1
ATOM 632 O O . GLY A 1 86 ? -19.000 -15.582 0.888 1.00 54.19 86 GLY A O 1
ATOM 633 N N . THR A 1 87 ? -16.981 -15.066 1.720 1.00 47.94 87 THR A N 1
ATOM 634 C CA . THR A 1 87 ? -16.241 -15.232 0.478 1.00 47.94 87 THR A CA 1
ATOM 635 C C . THR A 1 87 ? -15.296 -16.384 0.736 1.00 47.94 87 THR A C 1
ATOM 637 O O . THR A 1 87 ? -14.271 -16.241 1.407 1.00 47.94 87 THR A O 1
ATOM 640 N N . ASP A 1 88 ? -15.737 -17.555 0.289 1.00 49.25 88 ASP A N 1
ATOM 641 C CA . ASP A 1 88 ? -14.921 -18.750 0.179 1.00 49.25 88 ASP A CA 1
ATOM 642 C C . ASP A 1 88 ? -13.569 -18.403 -0.471 1.00 49.25 88 ASP A C 1
ATOM 644 O O . ASP A 1 88 ? -13.523 -17.594 -1.406 1.00 49.25 88 ASP A O 1
ATOM 648 N N . PRO A 1 89 ? -12.448 -18.990 -0.015 1.00 57.66 89 PRO A N 1
ATOM 649 C CA . PRO A 1 89 ? -11.206 -18.894 -0.767 1.00 57.66 89 PRO A CA 1
ATOM 650 C C . PRO A 1 89 ? -11.441 -19.475 -2.172 1.00 57.66 89 PRO A C 1
ATOM 652 O O . PRO A 1 89 ? -12.075 -20.531 -2.275 1.00 57.66 89 PRO A O 1
ATOM 655 N N . PRO A 1 90 ? -10.928 -18.863 -3.260 1.00 54.09 90 PRO A N 1
ATOM 656 C CA . PRO A 1 90 ? -10.811 -19.587 -4.515 1.00 54.09 90 PRO A CA 1
ATOM 657 C C . PRO A 1 90 ? -9.975 -20.831 -4.217 1.00 54.09 90 PRO A C 1
ATOM 659 O O . PRO A 1 90 ? -8.819 -20.741 -3.799 1.00 54.09 90 PRO A O 1
ATOM 662 N N . GLY A 1 91 ? -10.636 -21.984 -4.314 1.00 48.12 91 GLY A N 1
ATOM 663 C CA . GLY A 1 91 ? -10.048 -23.274 -4.027 1.00 48.12 91 GLY A CA 1
ATOM 664 C C . GLY A 1 91 ? -8.744 -23.432 -4.790 1.00 48.12 91 GLY A C 1
ATOM 665 O O . GLY A 1 91 ? -8.659 -23.122 -5.979 1.00 48.12 91 GLY A O 1
ATOM 666 N N . ALA A 1 92 ? -7.740 -23.937 -4.082 1.00 55.59 92 ALA A N 1
ATOM 667 C CA . ALA A 1 92 ? -6.630 -24.633 -4.694 1.00 55.59 92 ALA A CA 1
ATOM 668 C C . ALA A 1 92 ? -7.208 -25.691 -5.647 1.00 55.59 92 ALA A C 1
ATOM 670 O O . ALA A 1 92 ? -7.769 -26.698 -5.216 1.00 55.59 92 ALA A O 1
ATOM 671 N N . GLY A 1 93 ? -7.146 -25.402 -6.941 1.00 46.62 93 GLY A N 1
ATOM 672 C CA . GLY A 1 93 ? -7.409 -26.352 -8.004 1.00 46.62 93 GLY A CA 1
ATOM 673 C C . GLY A 1 93 ? -6.078 -26.888 -8.494 1.00 46.62 93 GLY A C 1
ATOM 674 O O . GLY A 1 93 ? -5.528 -26.369 -9.460 1.00 46.62 93 GLY A O 1
ATOM 675 N N . ASP A 1 94 ? -5.566 -27.912 -7.816 1.00 53.81 94 ASP A N 1
ATOM 676 C CA . ASP A 1 94 ? -4.661 -28.865 -8.443 1.00 53.81 94 ASP A CA 1
ATOM 677 C C . ASP A 1 94 ? -5.367 -29.457 -9.674 1.00 53.81 94 ASP A C 1
ATOM 679 O O . ASP A 1 94 ? -6.435 -30.060 -9.558 1.00 53.81 94 ASP A O 1
ATOM 683 N N . ALA A 1 95 ? -4.770 -29.306 -10.854 1.00 49.94 95 ALA A N 1
ATOM 684 C CA . ALA A 1 95 ? -5.096 -30.118 -12.019 1.00 49.94 95 ALA A CA 1
ATOM 685 C C . ALA A 1 95 ? -3.842 -30.300 -12.876 1.00 49.94 95 ALA A C 1
ATOM 687 O O . ALA A 1 95 ? -3.518 -29.497 -13.747 1.00 49.94 95 ALA A O 1
ATOM 688 N N . ALA A 1 96 ? -3.137 -31.391 -12.588 1.00 56.19 96 ALA A N 1
ATOM 689 C CA . ALA A 1 96 ? -2.270 -32.060 -13.536 1.00 56.19 96 ALA A CA 1
ATOM 690 C C . ALA A 1 96 ? -3.116 -32.665 -14.675 1.00 56.19 96 ALA A C 1
ATOM 692 O O . ALA A 1 96 ? -4.014 -33.463 -14.407 1.00 56.19 96 ALA A O 1
ATOM 693 N N . TYR A 1 97 ? -2.813 -32.276 -15.914 1.00 52.00 97 TYR A N 1
ATOM 694 C CA . TYR A 1 97 ? -2.928 -33.015 -17.185 1.00 52.00 97 TYR A CA 1
ATOM 695 C C . TYR A 1 97 ? -2.330 -32.084 -18.268 1.00 52.00 97 TYR A C 1
ATOM 697 O O . TYR A 1 97 ? -2.659 -30.903 -18.282 1.00 52.00 97 TYR A O 1
ATOM 705 N N . GLU A 1 98 ? -1.412 -32.440 -19.164 1.00 50.47 98 GLU A N 1
ATOM 706 C CA . GLU A 1 98 ? -0.658 -33.663 -19.478 1.00 50.47 98 GLU A CA 1
ATOM 707 C C . GLU A 1 98 ? 0.854 -33.384 -19.413 1.00 50.47 98 GLU A C 1
ATOM 709 O O . GLU A 1 98 ? 1.256 -32.227 -19.687 1.00 50.47 98 GLU A O 1
#

Secondary structure (DSSP, 8-state):
-PEEEEEE-SHHHIIIIIHHHHHHHHHHHHTTSS-TTTEEEEEES--S-GGG-S-EEETTEEE-S--HHHHHHHHHHHHSPP----------------

Radius of gyration: 14.86 Å; chains: 1; bounding box: 33×47×36 Å